Protein AF-A0A9P9A2V2-F1 (afdb_monomer_lite)

Foldseek 3Di:
DDDDPDDDPVVVVVVVVVVVVVCCVVVPFPQDFDWDDDPPDIHTDPVRDTDDDDVVVVVVVCVVPPDPLVVDPCSVVVVDDDDD

Radius of gyration: 22.57 Å; chains: 1; bounding box: 50×37×55 Å

Sequence (84 aa):
MADTQDPSQEDHIAHCINHIRQALQCHSDLTPMEWRLEGSNVILNTDTRHTCRDWDKIHAWESLRQTRFKDIEAWKNGSLVLVD

Organism: NCBI:txid152316

Structure (mmCIF, N/CA/C/O backbone):
data_AF-A0A9P9A2V2-F1
#
_entry.id   AF-A0A9P9A2V2-F1
#
loop_
_atom_site.group_PDB
_atom_site.id
_atom_site.type_symbol
_atom_site.label_atom_id
_atom_site.label_alt_id
_atom_site.label_comp_id
_atom_site.label_asym_id
_atom_site.label_entity_id
_atom_site.label_seq_id
_atom_site.pdbx_PDB_ins_code
_atom_site.Cartn_x
_atom_site.Cartn_y
_atom_site.Cartn_z
_atom_site.occupancy
_atom_site.B_iso_or_equiv
_atom_site.auth_seq_id
_atom_site.auth_comp_id
_atom_site.auth_asym_id
_atom_site.auth_atom_id
_atom_site.pdbx_PDB_model_num
ATOM 1 N N . MET A 1 1 ? -25.471 27.999 26.465 1.00 39.72 1 MET A N 1
ATOM 2 C CA . MET A 1 1 ? -24.089 27.559 26.729 1.00 39.72 1 MET A CA 1
ATOM 3 C C . MET A 1 1 ? -23.594 27.034 25.398 1.00 39.72 1 MET A C 1
ATOM 5 O O . MET A 1 1 ? -24.162 26.060 24.930 1.00 39.72 1 MET A O 1
ATOM 9 N N . ALA A 1 2 ? -22.745 27.793 24.706 1.00 46.34 2 ALA A N 1
ATOM 10 C CA . ALA A 1 2 ? -22.239 27.395 23.395 1.00 46.34 2 ALA A CA 1
ATOM 11 C C . ALA A 1 2 ? -21.135 26.357 23.609 1.00 46.34 2 ALA A C 1
ATOM 13 O O . ALA A 1 2 ? -20.256 26.576 24.439 1.00 46.34 2 ALA A O 1
ATOM 14 N N . ASP A 1 3 ? -21.259 25.228 22.927 1.00 51.84 3 ASP A N 1
ATOM 15 C CA . ASP A 1 3 ? -20.291 24.140 22.911 1.00 51.84 3 ASP A CA 1
ATOM 16 C C . ASP A 1 3 ? -18.993 24.624 22.243 1.00 51.84 3 ASP A C 1
ATOM 18 O O . ASP A 1 3 ? -19.031 25.205 21.160 1.00 51.84 3 ASP A O 1
ATOM 22 N N . THR A 1 4 ? -17.858 24.487 22.930 1.00 58.28 4 THR A N 1
ATOM 23 C CA . THR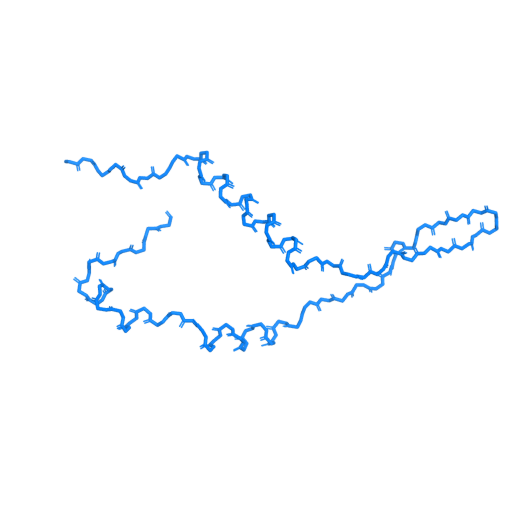 A 1 4 ? -16.557 25.058 22.533 1.00 58.28 4 THR A CA 1
ATOM 24 C C . THR A 1 4 ? -15.562 23.980 22.096 1.00 58.28 4 THR A C 1
ATOM 26 O O . THR A 1 4 ? -14.388 24.066 22.455 1.00 58.28 4 THR A O 1
ATOM 29 N N . GLN A 1 5 ? -16.002 22.938 21.387 1.00 66.00 5 GLN A N 1
ATOM 30 C CA . GLN A 1 5 ? -15.119 21.842 20.954 1.00 66.00 5 GLN A CA 1
ATOM 31 C C . GLN A 1 5 ? -15.144 21.549 19.447 1.00 66.00 5 GLN A C 1
ATOM 33 O O . GLN A 1 5 ? -14.845 20.429 19.052 1.00 66.00 5 GLN A O 1
ATOM 38 N N . ASP A 1 6 ? -15.436 22.536 18.599 1.00 68.31 6 ASP A N 1
ATOM 39 C CA . ASP A 1 6 ? -15.164 22.403 17.160 1.00 68.31 6 ASP A CA 1
ATOM 40 C C . ASP A 1 6 ? -13.694 22.789 16.884 1.00 68.31 6 ASP A C 1
ATOM 42 O O . ASP A 1 6 ? -13.296 23.915 17.226 1.00 68.31 6 ASP A O 1
ATOM 46 N N . PRO A 1 7 ? -12.848 21.883 16.356 1.00 71.00 7 PRO A N 1
ATOM 47 C CA . PRO A 1 7 ? -11.473 22.211 16.004 1.00 71.00 7 PRO A CA 1
ATOM 48 C C . PRO A 1 7 ? -11.418 23.328 14.961 1.00 71.00 7 PRO A C 1
ATOM 50 O O . PRO A 1 7 ? -12.310 23.496 14.129 1.00 71.00 7 PRO A O 1
ATOM 5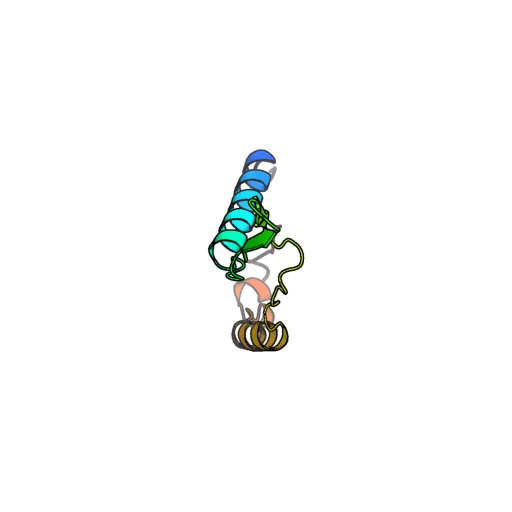3 N N . SER A 1 8 ? -10.339 24.112 14.974 1.00 84.38 8 SER A N 1
ATOM 54 C CA . SER A 1 8 ? -10.184 25.145 13.954 1.00 84.38 8 SER A CA 1
ATOM 55 C C . SER A 1 8 ? -10.081 24.511 12.560 1.00 84.38 8 SER A C 1
ATOM 57 O O . SER A 1 8 ? -9.589 23.393 12.390 1.00 84.38 8 SER A O 1
ATOM 59 N N . GLN A 1 9 ? -10.489 25.248 11.524 1.00 84.75 9 GLN A N 1
ATOM 60 C CA . GLN A 1 9 ? -10.328 24.801 10.137 1.00 84.75 9 GLN A CA 1
ATOM 61 C C . GLN A 1 9 ? -8.865 24.435 9.809 1.00 84.75 9 GLN A C 1
ATOM 63 O O . GLN A 1 9 ? -8.613 23.519 9.026 1.00 84.75 9 GLN A O 1
ATOM 68 N N . GLU A 1 10 ? -7.903 25.131 10.417 1.00 87.44 10 GLU A N 1
ATOM 69 C CA . GLU A 1 10 ? -6.473 24.856 10.269 1.00 87.44 10 GLU A CA 1
ATOM 70 C C . GLU A 1 10 ? -6.087 23.502 10.883 1.00 87.44 10 GLU A C 1
ATOM 72 O O . GLU A 1 10 ? -5.423 22.703 10.219 1.00 87.44 10 GLU A O 1
ATOM 77 N N . ASP A 1 11 ? -6.570 23.197 12.092 1.00 86.00 11 ASP A N 1
ATOM 78 C CA . ASP A 1 11 ? -6.336 21.909 12.762 1.00 86.00 11 ASP A CA 1
ATOM 79 C C . ASP A 1 11 ? -6.947 20.740 11.977 1.00 86.00 11 ASP A C 1
ATOM 81 O O . ASP A 1 11 ? -6.345 19.664 11.865 1.00 86.00 11 ASP A O 1
ATOM 85 N N . HIS A 1 12 ? -8.123 20.957 11.378 1.00 86.44 12 HIS A N 1
ATOM 86 C CA . HIS A 1 12 ? -8.759 19.976 10.504 1.00 86.44 12 HIS A CA 1
ATOM 87 C C . HIS A 1 12 ? -7.914 19.663 9.264 1.00 86.44 12 HIS A C 1
ATOM 89 O O . HIS A 1 12 ? -7.642 18.502 8.945 1.00 86.44 12 HIS A O 1
ATOM 95 N N . ILE A 1 13 ? -7.420 20.699 8.588 1.00 91.38 13 ILE A N 1
ATOM 96 C CA . ILE A 1 13 ? -6.574 20.531 7.404 1.00 91.38 13 ILE A CA 1
ATOM 97 C C . ILE A 1 13 ? -5.236 19.875 7.781 1.00 91.38 13 ILE A C 1
ATOM 99 O O . ILE A 1 13 ? -4.774 18.964 7.088 1.00 91.38 13 ILE A O 1
ATOM 103 N N . ALA A 1 14 ? -4.619 20.299 8.885 1.00 91.19 14 ALA A N 1
ATOM 104 C CA . ALA A 1 14 ? -3.308 19.823 9.310 1.00 91.19 14 ALA A CA 1
ATOM 105 C C . ALA A 1 14 ? -3.299 18.318 9.614 1.00 91.19 14 ALA A C 1
ATOM 107 O O . ALA A 1 14 ? -2.410 17.595 9.145 1.00 91.19 14 ALA A O 1
ATOM 108 N N . HIS A 1 15 ? -4.294 17.808 10.348 1.00 90.12 15 HIS A N 1
ATOM 109 C CA . HIS A 1 15 ? -4.351 16.376 10.636 1.00 90.12 15 HIS A CA 1
ATOM 110 C C . HIS A 1 15 ? -4.669 15.555 9.371 1.00 90.12 15 HIS A C 1
ATOM 112 O O . HIS A 1 15 ? -4.081 14.487 9.184 1.00 90.12 15 HIS A O 1
ATOM 118 N N . CYS A 1 16 ? -5.524 16.061 8.468 1.00 91.62 16 CYS A N 1
ATOM 119 C CA . CYS A 1 16 ? -5.826 15.416 7.186 1.00 91.62 16 CYS A CA 1
ATOM 120 C C . CYS A 1 16 ? -4.564 15.262 6.328 1.00 91.62 16 CYS A C 1
ATOM 122 O O . CYS A 1 16 ? -4.251 14.163 5.862 1.00 91.62 16 CYS A O 1
ATOM 124 N N . ILE A 1 17 ? -3.782 16.336 6.177 1.00 95.69 17 ILE A N 1
ATOM 125 C CA . ILE A 1 17 ? -2.492 16.297 5.472 1.00 95.69 17 ILE A CA 1
ATOM 126 C C . ILE A 1 17 ? -1.552 15.293 6.144 1.00 95.69 17 ILE A C 1
ATOM 128 O O . ILE A 1 17 ? -0.878 14.514 5.465 1.00 95.69 17 ILE A O 1
ATOM 132 N N . ASN A 1 18 ? -1.527 15.259 7.477 1.00 94.69 18 ASN A N 1
ATOM 133 C 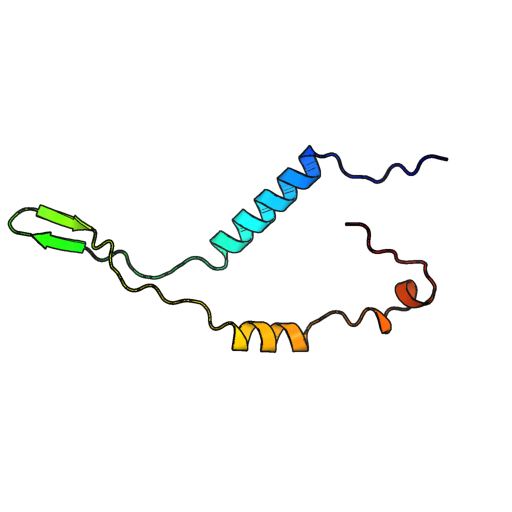CA . ASN A 1 18 ? -0.714 14.297 8.205 1.00 94.69 18 ASN A CA 1
ATOM 134 C C . ASN A 1 18 ? -1.161 12.843 7.960 1.00 94.69 18 ASN A C 1
ATOM 136 O O . ASN A 1 18 ? -0.304 11.967 7.834 1.00 94.69 18 ASN A O 1
ATOM 140 N N . HIS A 1 19 ? -2.461 12.561 7.854 1.00 93.94 19 HIS A N 1
ATOM 141 C CA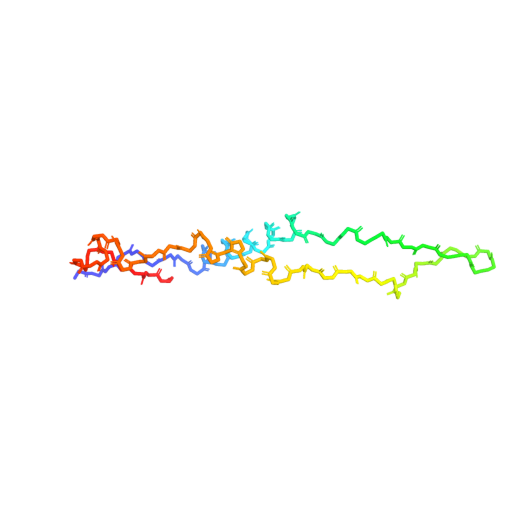 . HIS A 1 19 ? -2.956 11.231 7.492 1.00 93.94 19 HIS A CA 1
ATOM 142 C C . HIS A 1 19 ? -2.576 10.841 6.064 1.00 93.94 19 HIS A C 1
ATOM 144 O O . HIS A 1 19 ? -2.076 9.735 5.863 1.00 93.94 19 HIS A O 1
ATOM 150 N N . ILE A 1 20 ? -2.706 11.750 5.092 1.00 93.50 20 ILE A N 1
ATOM 151 C CA . ILE A 1 20 ? -2.274 11.509 3.704 1.00 93.50 20 ILE A CA 1
ATOM 152 C C . ILE A 1 20 ? -0.772 11.210 3.660 1.00 93.50 20 ILE A C 1
ATOM 154 O O . ILE A 1 20 ? -0.346 10.204 3.091 1.00 93.50 20 ILE A O 1
ATOM 158 N N . ARG A 1 21 ? 0.044 12.035 4.325 1.00 94.44 21 ARG A N 1
ATOM 159 C CA . ARG A 1 21 ? 1.496 11.837 4.432 1.00 94.44 21 ARG A CA 1
ATOM 160 C C . ARG A 1 21 ? 1.831 10.466 5.032 1.00 94.44 21 ARG A C 1
ATOM 162 O O . ARG A 1 21 ? 2.715 9.773 4.528 1.00 94.44 21 ARG A O 1
ATOM 169 N N . GLN A 1 22 ? 1.157 10.064 6.112 1.00 94.44 22 GLN A N 1
ATOM 170 C CA . GLN A 1 22 ? 1.355 8.751 6.739 1.00 94.44 22 GLN A CA 1
ATOM 171 C C . GLN A 1 22 ? 0.952 7.608 5.805 1.00 94.44 22 GLN A C 1
ATOM 173 O O . GLN A 1 22 ? 1.712 6.654 5.657 1.00 94.44 22 GLN A O 1
ATOM 178 N N . ALA A 1 23 ? -0.188 7.725 5.123 1.00 91.25 23 ALA A N 1
ATOM 179 C CA . ALA A 1 23 ? -0.639 6.730 4.160 1.00 91.25 23 ALA A CA 1
ATOM 180 C C . ALA A 1 23 ? 0.387 6.532 3.033 1.00 91.25 23 ALA A C 1
ATOM 182 O O . ALA A 1 23 ? 0.726 5.389 2.731 1.00 91.25 23 ALA A O 1
ATOM 183 N N . LEU A 1 24 ? 0.943 7.620 2.486 1.00 88.00 24 LEU A N 1
ATOM 184 C CA . LEU A 1 24 ? 1.970 7.572 1.440 1.00 88.00 24 LEU A CA 1
ATOM 185 C C . LEU A 1 24 ? 3.277 6.918 1.910 1.00 88.00 24 LEU A C 1
ATOM 187 O O . LEU A 1 24 ? 3.839 6.108 1.181 1.00 88.00 24 LEU A O 1
ATOM 191 N N . GLN A 1 25 ? 3.760 7.231 3.116 1.00 86.44 25 GLN A N 1
ATOM 192 C CA . GLN A 1 25 ? 4.989 6.616 3.643 1.00 86.44 25 GLN A CA 1
ATOM 193 C C . GLN A 1 25 ? 4.811 5.128 3.951 1.00 86.44 25 GLN A C 1
ATOM 195 O O . GLN A 1 25 ? 5.706 4.338 3.671 1.00 86.44 25 GLN A O 1
ATOM 200 N N . CYS A 1 26 ? 3.673 4.743 4.532 1.00 85.69 26 CYS A N 1
ATOM 201 C CA . CYS A 1 26 ? 3.438 3.364 4.958 1.00 85.69 26 CYS A CA 1
ATOM 202 C C . CYS A 1 26 ? 3.043 2.438 3.803 1.00 85.69 26 CYS A C 1
ATOM 204 O O . CYS A 1 26 ? 3.259 1.231 3.886 1.00 85.69 26 CYS A O 1
ATOM 206 N N . HIS A 1 27 ? 2.462 2.982 2.733 1.00 87.19 27 HIS A N 1
ATOM 207 C CA . HIS A 1 27 ? 1.933 2.196 1.617 1.00 87.19 27 HIS A CA 1
ATOM 208 C C . HIS A 1 27 ? 2.587 2.547 0.282 1.00 87.19 27 HIS A C 1
ATOM 210 O O . HIS A 1 27 ? 1.990 2.256 -0.756 1.00 87.19 27 HIS A O 1
ATOM 216 N N . SER A 1 28 ? 3.794 3.120 0.306 1.00 81.75 28 SER A N 1
ATOM 217 C CA . SER A 1 28 ? 4.516 3.559 -0.888 1.00 81.75 28 SER A CA 1
ATOM 218 C C . SER A 1 28 ? 4.588 2.479 -1.967 1.00 81.75 28 SER A C 1
ATOM 220 O O . SER A 1 28 ? 4.643 1.272 -1.692 1.00 81.75 28 SER A O 1
ATOM 222 N N . ASP A 1 29 ? 4.557 2.930 -3.218 1.00 86.06 29 ASP A N 1
ATOM 223 C CA . ASP A 1 29 ? 4.826 2.064 -4.352 1.00 86.06 29 ASP A CA 1
ATOM 224 C C . ASP A 1 29 ? 6.317 1.706 -4.366 1.00 86.06 29 ASP A C 1
ATOM 226 O O . ASP A 1 29 ? 7.178 2.584 -4.340 1.00 86.06 29 ASP A O 1
ATOM 230 N N . LEU A 1 30 ? 6.607 0.406 -4.362 1.00 85.38 30 LEU A N 1
ATOM 231 C CA . LEU A 1 30 ? 7.965 -0.140 -4.385 1.00 85.38 30 LEU A CA 1
ATOM 232 C C . LEU A 1 30 ? 8.357 -0.644 -5.778 1.00 85.38 30 LEU A C 1
ATOM 234 O O . LEU A 1 30 ? 9.390 -1.298 -5.921 1.00 85.38 30 LEU A O 1
ATOM 238 N N . THR A 1 31 ? 7.530 -0.377 -6.792 1.00 87.44 31 THR A N 1
ATOM 239 C CA . THR A 1 31 ? 7.840 -0.675 -8.190 1.00 87.44 31 THR A CA 1
ATOM 240 C C . THR A 1 31 ? 9.141 0.045 -8.565 1.00 87.44 31 THR A C 1
ATOM 242 O O . THR A 1 31 ? 9.209 1.272 -8.447 1.00 87.44 31 THR A O 1
ATOM 245 N N . PRO A 1 32 ? 10.196 -0.681 -8.977 1.00 87.00 32 PRO A N 1
ATOM 246 C CA . PRO A 1 32 ? 11.461 -0.060 -9.344 1.00 87.00 32 PRO A CA 1
ATOM 247 C C . PRO A 1 32 ? 11.287 0.915 -10.509 1.00 87.00 32 PRO A C 1
ATOM 249 O O . PRO A 1 32 ? 10.546 0.642 -11.447 1.00 87.00 32 PRO A O 1
ATOM 252 N N . MET A 1 33 ? 12.018 2.028 -10.486 1.00 89.00 33 MET A N 1
ATOM 253 C CA . MET A 1 33 ? 12.150 2.878 -11.668 1.00 89.00 33 MET A CA 1
ATOM 254 C C . MET A 1 33 ? 13.105 2.206 -12.652 1.00 89.00 33 MET A C 1
ATOM 256 O O . MET A 1 33 ? 14.318 2.193 -12.432 1.00 89.00 33 MET A O 1
ATOM 260 N N . GLU A 1 34 ? 12.561 1.627 -13.716 1.00 92.31 34 GLU A N 1
ATOM 261 C CA . GLU A 1 34 ? 13.362 0.995 -14.759 1.00 92.31 34 GLU A CA 1
ATOM 262 C C . GLU A 1 34 ? 13.975 2.048 -15.685 1.00 92.31 34 GLU A C 1
ATOM 264 O O . GLU A 1 34 ? 13.345 3.044 -16.032 1.00 92.31 34 GLU A O 1
ATOM 269 N N . TRP A 1 35 ? 15.213 1.822 -16.114 1.00 93.31 35 TRP A N 1
ATOM 270 C CA . TRP A 1 35 ? 15.913 2.684 -17.063 1.00 93.31 35 TRP A CA 1
ATOM 271 C C . TRP A 1 35 ? 16.335 1.852 -18.264 1.00 93.31 35 TRP A C 1
ATOM 273 O O . TRP A 1 35 ? 16.804 0.724 -18.105 1.00 93.31 35 TRP A O 1
ATOM 283 N N . ARG A 1 36 ? 16.196 2.410 -19.466 1.00 92.56 36 ARG A N 1
ATOM 284 C CA . ARG A 1 36 ? 16.590 1.755 -20.717 1.00 92.56 36 ARG A CA 1
ATOM 285 C C . ARG A 1 36 ? 17.644 2.567 -21.458 1.00 92.56 36 ARG A C 1
ATOM 287 O O . ARG A 1 36 ? 17.681 3.794 -21.357 1.00 92.56 36 ARG A O 1
ATOM 294 N N . LEU A 1 37 ? 18.490 1.866 -22.207 1.00 95.62 37 LEU A N 1
ATOM 295 C CA . LEU A 1 37 ? 19.498 2.473 -23.069 1.00 95.62 37 LEU A CA 1
ATOM 296 C C . LEU A 1 37 ? 18.930 2.645 -24.481 1.00 95.62 37 LEU A C 1
ATOM 298 O O . LEU A 1 37 ? 18.491 1.675 -25.095 1.00 95.62 37 LEU A O 1
ATOM 302 N N . GLU A 1 38 ? 18.980 3.866 -25.002 1.00 94.00 38 GLU A N 1
ATOM 303 C CA . GLU A 1 38 ? 18.588 4.195 -26.371 1.00 94.00 38 GLU A CA 1
ATOM 304 C C . GLU A 1 38 ? 19.754 4.917 -27.061 1.00 94.00 38 GLU A C 1
ATOM 306 O O . GLU A 1 38 ? 19.981 6.117 -26.884 1.00 94.00 38 GLU A O 1
ATOM 311 N N . GLY A 1 39 ? 20.571 4.149 -27.791 1.00 94.25 39 GLY A N 1
ATOM 312 C CA . GLY A 1 39 ? 21.842 4.629 -28.336 1.00 94.25 39 GLY A CA 1
ATOM 313 C C . GLY A 1 39 ? 22.826 4.998 -27.221 1.00 94.25 39 GLY A C 1
ATOM 314 O O . GLY A 1 39 ? 23.262 4.134 -26.465 1.00 94.25 39 GLY A O 1
ATOM 315 N N . SER A 1 40 ? 23.172 6.283 -27.122 1.00 95.31 40 SER A N 1
ATOM 316 C CA . SER A 1 40 ? 24.028 6.838 -26.062 1.00 95.31 40 SER A CA 1
ATOM 317 C C . SER A 1 40 ? 23.248 7.453 -24.892 1.00 95.31 40 SER A C 1
ATOM 319 O O . SER A 1 40 ? 23.861 8.051 -24.012 1.00 95.31 40 SER A O 1
ATOM 321 N N . ASN A 1 41 ? 21.914 7.356 -24.885 1.00 95.44 41 ASN A N 1
ATOM 322 C CA . ASN A 1 41 ? 21.058 7.982 -23.876 1.00 95.44 41 ASN A CA 1
ATOM 323 C C . ASN A 1 41 ? 20.514 6.951 -22.883 1.00 95.44 41 ASN A C 1
ATOM 325 O O . ASN A 1 41 ? 20.090 5.868 -23.280 1.00 95.44 41 ASN A O 1
ATOM 329 N N . VAL A 1 42 ? 20.462 7.319 -21.600 1.00 95.25 42 VAL A N 1
ATOM 330 C CA . VAL A 1 42 ? 19.755 6.569 -20.551 1.00 95.25 42 VAL A CA 1
ATOM 331 C C . VAL A 1 42 ? 18.425 7.268 -20.289 1.00 95.25 42 VAL A C 1
ATOM 333 O O . VAL A 1 42 ? 18.407 8.447 -19.942 1.00 95.25 42 VAL A O 1
ATOM 336 N N . ILE A 1 43 ? 17.315 6.559 -20.484 1.00 95.69 43 ILE A N 1
ATOM 337 C CA . ILE A 1 43 ? 15.963 7.126 -20.429 1.00 95.69 43 ILE A CA 1
ATOM 338 C C . ILE A 1 43 ? 15.134 6.349 -19.408 1.00 95.69 43 ILE A C 1
ATOM 340 O O . ILE A 1 43 ? 15.213 5.121 -19.341 1.00 95.69 43 ILE A O 1
ATOM 344 N N . LEU A 1 44 ? 14.350 7.070 -18.605 1.00 94.50 44 LEU A N 1
ATOM 345 C CA . LEU A 1 44 ? 13.425 6.479 -17.642 1.00 94.50 44 LEU A CA 1
ATOM 346 C C . LEU A 1 44 ? 12.295 5.751 -18.375 1.00 94.50 44 LEU A C 1
ATOM 348 O O . LEU A 1 44 ? 11.660 6.310 -19.271 1.00 94.50 44 LEU A O 1
ATOM 352 N N . ASN A 1 45 ? 12.010 4.525 -17.955 1.00 91.62 45 ASN A N 1
ATOM 353 C CA . ASN A 1 45 ? 10.902 3.744 -18.465 1.00 91.62 45 ASN A CA 1
ATOM 354 C C . ASN A 1 45 ? 9.606 4.104 -17.723 1.00 91.62 45 ASN A C 1
ATOM 356 O O . ASN A 1 45 ? 9.282 3.558 -16.668 1.00 91.62 45 ASN A O 1
ATOM 360 N N . THR A 1 46 ? 8.866 5.072 -18.258 1.00 89.62 46 THR A N 1
ATOM 361 C CA . THR A 1 46 ? 7.649 5.603 -17.620 1.00 89.62 46 THR A CA 1
ATOM 362 C C . THR A 1 46 ? 6.425 4.694 -17.753 1.00 89.62 46 THR A C 1
ATOM 364 O O . THR A 1 46 ? 5.384 5.004 -17.187 1.00 89.62 46 THR A O 1
ATOM 367 N N . ASP A 1 47 ? 6.518 3.602 -18.512 1.00 89.56 47 ASP A N 1
ATOM 368 C CA . ASP A 1 47 ? 5.464 2.593 -18.689 1.00 89.56 47 ASP A CA 1
ATOM 369 C C . ASP A 1 47 ? 5.673 1.351 -17.801 1.00 89.56 47 ASP A C 1
ATOM 371 O O . ASP A 1 47 ? 5.014 0.327 -17.998 1.00 89.56 47 ASP A O 1
ATOM 375 N N . THR A 1 48 ? 6.572 1.441 -16.810 1.00 89.31 48 THR A N 1
ATOM 376 C CA . THR A 1 48 ? 6.832 0.356 -15.859 1.00 89.31 48 THR A CA 1
ATOM 377 C C . THR A 1 48 ? 5.523 -0.091 -15.206 1.00 89.31 48 THR A C 1
ATOM 379 O O . 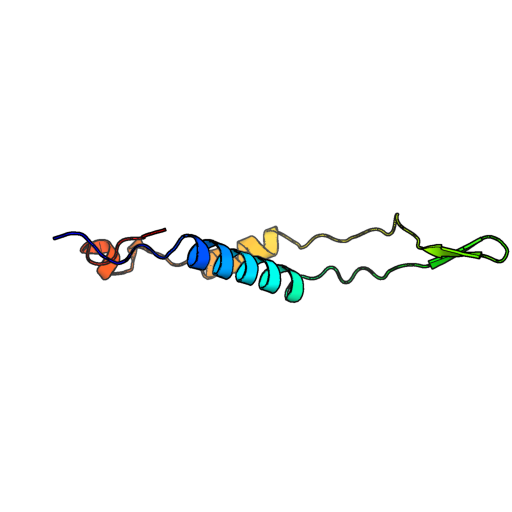THR A 1 48 ? 4.728 0.712 -14.715 1.00 89.31 48 THR A O 1
ATOM 382 N N . ARG A 1 49 ? 5.272 -1.402 -15.202 1.00 89.00 49 ARG A N 1
ATOM 383 C CA . ARG A 1 49 ? 4.034 -1.952 -14.651 1.00 89.00 49 ARG A CA 1
ATOM 384 C C . ARG A 1 49 ? 4.038 -1.865 -13.126 1.00 89.00 49 ARG A C 1
ATOM 386 O O . ARG A 1 49 ? 4.744 -2.609 -12.452 1.00 89.00 49 ARG A O 1
ATOM 393 N N . HIS A 1 50 ? 3.154 -1.032 -12.600 1.00 87.81 50 HIS A N 1
ATOM 394 C CA . HIS A 1 50 ? 2.882 -0.929 -11.172 1.00 87.81 50 HIS A CA 1
ATOM 395 C C . HIS A 1 50 ? 1.982 -2.071 -10.680 1.00 87.81 50 HIS A C 1
ATOM 397 O O . HIS A 1 50 ? 1.196 -2.644 -11.443 1.00 87.81 50 HIS A O 1
ATOM 403 N N . THR A 1 51 ? 2.071 -2.396 -9.389 1.00 85.44 51 THR A N 1
ATOM 404 C CA . THR A 1 51 ? 1.195 -3.391 -8.749 1.00 85.44 51 THR A CA 1
ATOM 405 C C . THR A 1 51 ? 0.371 -2.745 -7.643 1.00 85.44 51 THR A C 1
ATOM 407 O O . THR A 1 51 ? 0.911 -2.157 -6.709 1.00 85.44 51 THR A O 1
ATOM 410 N N . CYS A 1 52 ? -0.952 -2.872 -7.730 1.00 87.00 52 CYS A N 1
ATOM 411 C CA . CYS A 1 52 ? -1.858 -2.401 -6.687 1.00 87.00 52 CYS A CA 1
ATOM 412 C C . CYS A 1 52 ? -1.815 -3.305 -5.447 1.00 87.00 52 CYS A C 1
ATOM 414 O O . CYS A 1 52 ? -1.430 -4.474 -5.509 1.00 87.00 52 CYS A O 1
ATOM 416 N N . ARG A 1 53 ? -2.269 -2.772 -4.309 1.00 85.88 53 ARG A N 1
ATOM 417 C CA . ARG A 1 53 ? -2.528 -3.588 -3.120 1.00 85.88 53 ARG A CA 1
ATOM 418 C C . ARG A 1 53 ? -3.700 -4.537 -3.371 1.00 85.88 53 ARG A C 1
ATOM 420 O O . ARG A 1 53 ? -4.630 -4.226 -4.110 1.00 85.88 53 ARG A O 1
ATOM 427 N N . ASP A 1 54 ? -3.640 -5.683 -2.710 1.00 89.88 54 ASP A N 1
ATOM 428 C CA . ASP A 1 54 ? -4.718 -6.663 -2.672 1.00 89.88 54 ASP A CA 1
ATOM 429 C C . ASP A 1 54 ? -5.809 -6.171 -1.704 1.00 89.88 54 ASP A C 1
ATOM 431 O O . ASP A 1 54 ? -5.670 -6.280 -0.482 1.00 89.88 54 ASP A O 1
ATOM 435 N N . TRP A 1 55 ? -6.858 -5.556 -2.255 1.00 87.94 55 TRP A N 1
ATOM 436 C CA . TRP A 1 55 ? -7.943 -4.955 -1.472 1.00 87.94 55 TRP A CA 1
ATOM 437 C C . TRP A 1 55 ? -8.794 -5.986 -0.739 1.00 87.94 55 TRP A C 1
ATOM 439 O O . TRP A 1 55 ? -9.266 -5.702 0.359 1.00 87.94 55 TRP A O 1
ATOM 449 N N . ASP A 1 56 ? -8.926 -7.197 -1.275 1.00 94.69 56 ASP A N 1
ATOM 450 C CA . ASP A 1 56 ? -9.681 -8.260 -0.616 1.00 94.69 56 ASP A CA 1
ATOM 451 C C . ASP A 1 56 ? -9.008 -8.668 0.698 1.00 94.69 56 ASP A C 1
ATOM 453 O O . ASP A 1 56 ? -9.674 -8.825 1.723 1.00 94.69 56 ASP A O 1
ATOM 457 N N . LYS A 1 57 ? -7.671 -8.750 0.721 1.00 93.06 57 LYS A N 1
ATOM 458 C CA . LYS A 1 57 ? -6.921 -8.981 1.968 1.00 93.06 57 LYS A CA 1
ATOM 459 C C . LYS A 1 57 ? -7.031 -7.825 2.956 1.00 93.06 57 LYS A C 1
ATOM 461 O O . LYS A 1 57 ? -7.061 -8.071 4.162 1.00 93.06 57 LYS A O 1
ATOM 466 N N . ILE A 1 58 ? -7.088 -6.586 2.470 1.00 89.44 58 ILE A N 1
ATOM 467 C CA . ILE A 1 58 ? -7.274 -5.406 3.325 1.00 89.44 58 ILE A CA 1
ATOM 468 C C . ILE A 1 58 ? -8.664 -5.442 3.970 1.00 89.44 58 ILE A C 1
ATOM 470 O O . ILE A 1 58 ? -8.759 -5.328 5.190 1.00 89.44 58 ILE A O 1
ATOM 474 N N . HIS A 1 59 ? -9.722 -5.685 3.191 1.00 90.69 59 HIS A N 1
ATOM 475 C CA . HIS A 1 59 ? -11.085 -5.836 3.710 1.00 90.69 59 HIS A CA 1
ATOM 476 C C . HIS A 1 59 ? -11.199 -7.017 4.682 1.00 90.69 59 HIS A C 1
ATOM 478 O O . HIS A 1 59 ? -11.821 -6.913 5.737 1.00 90.69 59 HIS A O 1
ATOM 484 N N . ALA A 1 60 ? -10.542 -8.140 4.388 1.00 95.94 60 ALA A N 1
ATOM 485 C CA . ALA A 1 60 ? -10.495 -9.267 5.313 1.00 95.94 60 ALA A CA 1
ATOM 486 C C . ALA A 1 60 ? -9.808 -8.891 6.641 1.00 95.94 60 ALA A C 1
ATOM 488 O O . ALA A 1 60 ? -10.297 -9.244 7.712 1.00 95.94 60 ALA A O 1
ATOM 489 N N . TRP A 1 61 ? -8.699 -8.144 6.604 1.00 93.81 61 TRP A N 1
ATOM 490 C CA . TRP A 1 61 ? -8.022 -7.663 7.812 1.00 93.81 61 TRP A CA 1
ATOM 491 C C . TRP A 1 61 ? -8.871 -6.673 8.623 1.00 93.81 61 TRP A C 1
ATOM 493 O O . TRP A 1 61 ? -8.893 -6.773 9.857 1.00 93.81 61 TRP A O 1
ATOM 503 N N . GLU A 1 62 ? -9.550 -5.750 7.936 1.00 93.56 62 GLU A N 1
ATOM 504 C CA . GLU A 1 62 ? -10.417 -4.713 8.506 1.00 93.56 62 GLU A CA 1
ATOM 505 C C . GLU A 1 62 ? -11.652 -5.327 9.167 1.00 93.56 62 GLU A C 1
ATOM 507 O O . GLU A 1 62 ? -11.897 -5.081 10.347 1.00 93.56 62 GLU A O 1
ATOM 512 N N . SER A 1 63 ? -12.352 -6.227 8.476 1.00 90.56 63 SER A N 1
ATOM 513 C CA . SER A 1 63 ? -13.572 -6.865 8.986 1.00 90.56 63 SER A CA 1
ATOM 514 C C . SER A 1 63 ? -13.365 -7.625 10.303 1.00 90.56 63 SER A C 1
ATOM 516 O O . SER A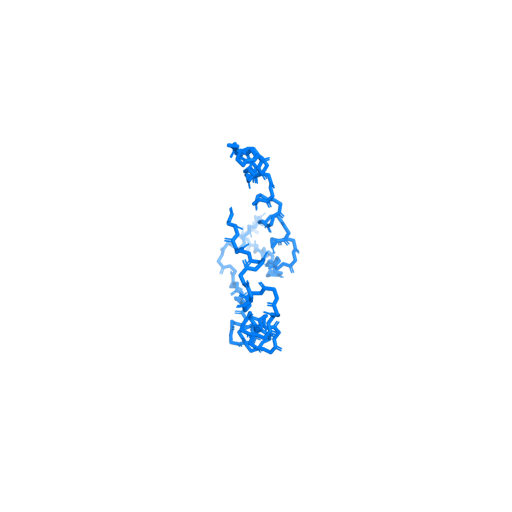 1 63 ? -14.283 -7.695 11.124 1.00 90.56 63 SER A O 1
ATOM 518 N N . LEU A 1 64 ? -12.154 -8.147 10.543 1.00 93.69 64 LEU A N 1
ATOM 519 C CA . LEU A 1 64 ? -11.755 -8.815 11.788 1.00 93.69 64 LEU A CA 1
ATOM 520 C C . LEU A 1 64 ? -11.467 -7.849 12.950 1.00 93.69 64 LEU A C 1
ATOM 522 O O . LEU A 1 64 ? -11.370 -8.291 14.094 1.00 93.69 64 LEU A O 1
ATOM 526 N N . ARG A 1 65 ? -11.267 -6.559 12.668 1.00 91.69 65 ARG A N 1
ATOM 527 C CA . ARG A 1 65 ? -10.800 -5.537 13.625 1.00 91.69 65 ARG A CA 1
ATOM 528 C C . ARG A 1 65 ? -11.725 -4.335 13.744 1.00 91.69 65 ARG A C 1
ATOM 530 O O . ARG A 1 65 ? -11.477 -3.481 14.590 1.00 91.69 65 ARG A O 1
ATOM 537 N N . GLN A 1 66 ? -12.770 -4.268 12.926 1.00 87.88 66 GLN A N 1
ATOM 538 C CA . GLN A 1 66 ? -13.757 -3.202 12.977 1.00 87.88 66 GLN A CA 1
ATOM 539 C C . GLN A 1 66 ? -14.337 -3.043 14.391 1.00 87.88 66 GLN A C 1
ATOM 541 O O . GLN A 1 66 ? -14.702 -4.015 15.066 1.00 87.88 66 GLN A O 1
ATOM 546 N N . THR A 1 67 ? -14.447 -1.794 14.836 1.00 86.94 67 THR A N 1
ATOM 547 C CA . THR A 1 67 ? -15.086 -1.465 16.107 1.00 86.94 67 THR A CA 1
ATOM 548 C C . THR A 1 67 ? -16.579 -1.758 16.013 1.00 86.94 67 THR A C 1
ATOM 550 O O . THR A 1 67 ? -17.300 -1.176 15.205 1.00 86.94 67 THR A O 1
ATOM 553 N N . ARG A 1 68 ? -17.086 -2.637 16.880 1.00 85.69 68 ARG A N 1
ATOM 554 C CA . ARG A 1 68 ? -18.524 -2.910 16.971 1.00 85.69 68 ARG A CA 1
ATOM 555 C C . ARG A 1 68 ? -19.171 -1.881 17.897 1.00 85.69 68 ARG A C 1
ATOM 557 O O . ARG A 1 68 ? -19.366 -2.154 19.075 1.00 85.69 68 ARG A O 1
ATOM 564 N N . PHE A 1 69 ? -19.511 -0.703 17.368 1.00 82.50 69 PHE A N 1
ATOM 565 C CA . PHE A 1 69 ? -20.078 0.412 18.153 1.00 82.50 69 PHE A CA 1
ATOM 566 C C . PHE A 1 69 ? -21.304 0.019 18.984 1.00 82.50 69 PHE A C 1
ATOM 568 O O . PHE A 1 69 ? -21.439 0.439 20.128 1.00 82.50 69 PHE A O 1
ATOM 575 N N . LYS A 1 70 ? -22.133 -0.885 18.455 1.00 80.81 70 LYS A N 1
ATOM 576 C CA . LYS A 1 70 ? -23.284 -1.472 19.157 1.00 80.81 70 LYS A CA 1
ATOM 577 C C . LYS A 1 70 ? -22.942 -2.191 20.467 1.00 80.81 70 LYS A C 1
ATOM 579 O O . LYS A 1 70 ? -23.831 -2.389 21.287 1.00 80.81 70 LYS A O 1
ATOM 584 N N . ASP A 1 71 ? -21.689 -2.588 20.669 1.00 88.38 71 ASP A N 1
ATOM 585 C CA . ASP A 1 71 ? -21.235 -3.263 21.884 1.00 88.38 71 ASP A CA 1
ATOM 586 C C . ASP A 1 71 ? -20.683 -2.275 22.925 1.00 88.38 71 ASP A C 1
ATOM 588 O O . ASP A 1 71 ? -20.482 -2.655 24.077 1.00 88.38 71 ASP A O 1
ATOM 592 N N . ILE A 1 72 ? -20.465 -1.011 22.549 1.00 88.50 72 ILE A N 1
ATOM 593 C CA . ILE A 1 72 ? -19.883 0.017 23.414 1.00 88.50 72 ILE A CA 1
ATOM 594 C C . ILE A 1 72 ? -20.979 0.616 24.296 1.00 88.50 72 ILE A C 1
ATOM 596 O O . ILE A 1 72 ? -21.933 1.212 23.804 1.00 88.50 72 ILE A O 1
ATOM 600 N N . GLU A 1 73 ? -20.826 0.505 25.616 1.00 90.06 73 GLU A N 1
ATOM 601 C CA . GLU A 1 73 ? -21.837 0.973 26.574 1.00 90.06 73 GLU A CA 1
ATOM 602 C C . GLU A 1 73 ? -22.104 2.479 26.470 1.00 90.06 73 GLU A C 1
ATOM 604 O O . GLU A 1 73 ? -23.254 2.908 26.470 1.00 90.06 73 GLU A O 1
ATOM 609 N N . ALA A 1 74 ? -21.046 3.272 26.283 1.00 86.62 74 ALA A N 1
ATOM 610 C CA . ALA A 1 74 ? -21.163 4.713 26.083 1.00 86.62 74 ALA A CA 1
ATOM 611 C C . ALA A 1 74 ? -21.936 5.076 24.800 1.00 86.62 74 ALA A C 1
ATOM 613 O O . ALA A 1 74 ? -22.601 6.104 24.752 1.00 86.62 74 ALA A O 1
ATOM 614 N N . TRP A 1 75 ? -21.889 4.228 23.768 1.00 87.12 75 TRP A N 1
ATOM 615 C CA . TRP A 1 75 ? -22.697 4.413 22.562 1.00 87.12 75 TRP A CA 1
ATOM 616 C C . TRP A 1 75 ? -24.166 4.047 22.826 1.00 87.12 75 TRP A C 1
ATOM 618 O O . TRP A 1 75 ? -25.067 4.794 22.459 1.00 87.12 75 TRP A O 1
ATOM 628 N N . LYS A 1 76 ? -24.425 2.938 23.536 1.00 86.69 76 LYS A N 1
ATOM 629 C CA . LYS A 1 76 ? -25.790 2.493 23.881 1.00 86.69 76 LYS A CA 1
ATOM 630 C C . LYS A 1 76 ? -26.545 3.482 24.767 1.00 86.69 76 LYS A C 1
ATOM 632 O O . LYS A 1 76 ? -27.743 3.667 24.585 1.00 86.69 76 LYS A O 1
ATOM 637 N N . ASN A 1 77 ? -25.863 4.075 25.745 1.00 91.12 77 ASN A N 1
ATOM 638 C CA . ASN A 1 77 ? -26.472 4.993 26.708 1.00 91.12 77 ASN A CA 1
ATOM 639 C C . ASN A 1 77 ? -26.462 6.462 26.239 1.00 91.12 77 ASN A C 1
ATOM 641 O O . ASN A 1 77 ? -26.875 7.339 26.995 1.00 91.12 77 ASN A O 1
ATOM 645 N N . GLY A 1 78 ? -25.984 6.728 25.017 1.00 86.31 78 GLY A N 1
ATOM 646 C CA . GLY A 1 78 ? -25.943 8.062 24.416 1.00 86.31 78 GLY A CA 1
ATOM 647 C C . GLY A 1 78 ? -24.873 9.002 24.979 1.00 86.31 78 GLY A C 1
ATOM 648 O O . GLY A 1 78 ? -24.906 10.189 24.672 1.00 86.31 78 GLY A O 1
ATOM 649 N N . SER A 1 79 ? -23.931 8.508 25.789 1.00 89.06 79 SER A N 1
ATOM 650 C CA . SER A 1 79 ? -22.840 9.324 26.351 1.00 89.06 79 SER A CA 1
ATOM 651 C C . SER A 1 79 ? -21.682 9.550 25.373 1.00 89.06 79 SER A C 1
ATOM 653 O O . SER A 1 79 ? -20.893 10.469 25.569 1.00 89.06 79 SER A O 1
ATOM 655 N N . LEU A 1 80 ? -21.548 8.708 24.345 1.00 83.75 80 LEU A N 1
ATOM 656 C CA . LEU A 1 80 ? -20.581 8.858 23.259 1.00 83.75 80 LEU A CA 1
ATOM 657 C C . LEU A 1 80 ? -21.315 9.238 21.974 1.00 83.75 80 LEU A C 1
ATOM 659 O O . LEU A 1 80 ? -22.179 8.495 21.506 1.00 83.75 80 LEU A O 1
ATOM 663 N N . VAL A 1 81 ? -20.918 10.363 21.388 1.00 80.00 81 VAL A N 1
ATOM 664 C CA . VAL A 1 81 ? -21.414 10.850 20.100 1.00 80.00 81 VAL A CA 1
ATOM 665 C C . VAL A 1 81 ? -20.229 10.930 19.147 1.00 80.00 81 VAL A C 1
ATOM 667 O O . VAL A 1 81 ? -19.159 11.402 19.524 1.00 80.00 81 VAL A O 1
ATOM 670 N N . LEU A 1 82 ? -20.406 10.419 17.930 1.00 74.19 82 LEU A N 1
ATOM 671 C CA . LEU A 1 82 ? -19.456 10.656 16.850 1.00 74.19 82 LEU A CA 1
ATOM 672 C C . LEU A 1 82 ? -19.598 12.119 16.438 1.00 74.19 82 LEU A C 1
ATOM 674 O O . LEU A 1 82 ? -20.644 12.509 15.925 1.00 74.19 82 LEU A O 1
ATOM 678 N N . VAL A 1 83 ? -18.562 12.894 16.716 1.00 68.81 83 VAL A N 1
ATOM 679 C CA . VAL A 1 83 ? -18.342 14.211 16.128 1.00 68.81 83 VAL A CA 1
ATOM 680 C C . VAL A 1 83 ? -17.299 14.006 15.039 1.00 68.81 83 VAL A C 1
ATOM 682 O O . VAL A 1 83 ? -16.299 13.321 15.279 1.00 68.81 83 VAL A O 1
ATOM 685 N N . ASP A 1 84 ? -17.616 14.438 13.826 1.00 57.41 84 ASP A N 1
ATOM 686 C CA . ASP A 1 84 ? -16.679 14.451 12.708 1.00 57.41 84 ASP A CA 1
ATOM 687 C C . ASP A 1 84 ? -15.719 15.639 12.807 1.00 57.41 84 ASP A C 1
ATOM 689 O O . ASP A 1 84 ? -16.156 16.721 13.255 1.00 57.41 84 ASP A O 1
#

pLDDT: mean 86.15, std 10.9, range [39.72, 95.94]

Secondary structure (DSSP, 8-state):
-----PPPHHHHHHHHHHHHHHHHHHS-------EEEETTEEEE-TT-------HHHHHHHHHTT---GGG-HHHHTT------

InterPro domains:
  IPR021765 Mycotoxin biosynthesis protein UstYa-like [PF11807] (6-62)
  IPR021765 Mycotoxin biosynthesis protein UstYa-like [PTHR33365] (4-70)